Protein AF-A0A7S2CXF6-F1 (afdb_monomer_lite)

InterPro domains:
  IPR005554 NOL6/Upt22 [PTHR17972] (15-120)
  IPR035371 Nrap protein, domain 6 [PF17407] (7-119)

Organism: NCBI:txid3111310

Structure (mmCIF, N/CA/C/O backbone):
data_AF-A0A7S2CXF6-F1
#
_entry.id   AF-A0A7S2CXF6-F1
#
loop_
_atom_site.group_PDB
_atom_site.id
_atom_site.type_s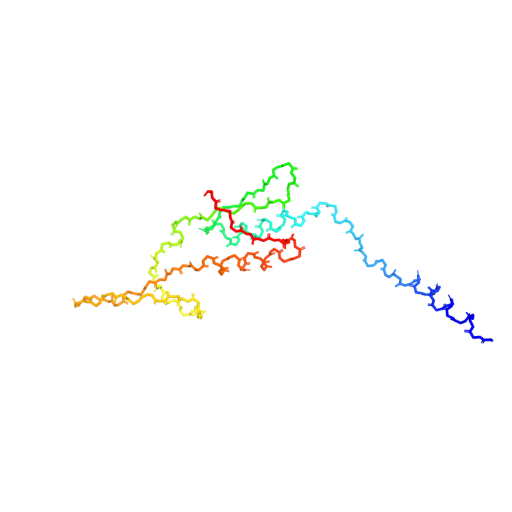ymbol
_atom_site.label_atom_id
_atom_site.label_alt_id
_atom_site.label_comp_id
_atom_site.label_asym_id
_atom_site.label_entity_id
_atom_site.label_seq_id
_atom_site.pdbx_PDB_ins_code
_atom_site.Cartn_x
_atom_site.Cartn_y
_atom_site.Cartn_z
_atom_site.occupancy
_atom_site.B_iso_or_equiv
_atom_site.auth_seq_id
_atom_site.auth_comp_id
_atom_site.auth_asym_id
_atom_site.auth_atom_id
_atom_site.pdbx_PDB_model_num
ATOM 1 N N . LEU A 1 1 ? -52.754 -21.847 22.382 1.00 53.66 1 LEU A N 1
ATOM 2 C CA . LEU A 1 1 ? -51.739 -22.615 23.145 1.00 53.66 1 LEU A CA 1
ATOM 3 C C . LEU A 1 1 ? -50.412 -22.751 22.363 1.00 53.66 1 LEU A C 1
ATOM 5 O O . LEU A 1 1 ? -49.829 -23.819 22.355 1.00 53.66 1 LEU A O 1
ATOM 9 N N . VAL A 1 2 ? -49.922 -21.685 21.697 1.00 51.75 2 VAL A N 1
ATOM 10 C CA . VAL A 1 2 ? -48.712 -21.751 20.826 1.00 51.75 2 VAL A CA 1
ATOM 11 C C . VAL A 1 2 ? -47.774 -20.531 20.976 1.00 51.75 2 VAL A C 1
ATOM 13 O O . VAL A 1 2 ? -46.676 -20.514 20.445 1.00 51.75 2 VAL A O 1
ATOM 16 N N . GLN A 1 3 ? -48.134 -19.515 21.766 1.00 46.56 3 GLN A N 1
ATOM 17 C CA . GLN A 1 3 ? -47.316 -18.296 21.923 1.00 46.56 3 GLN A CA 1
ATOM 18 C C . GLN A 1 3 ? -46.269 -18.381 23.056 1.00 46.56 3 GLN A C 1
ATOM 20 O O . GLN A 1 3 ? -45.376 -17.549 23.135 1.00 46.56 3 GLN A O 1
ATOM 25 N N . ASN A 1 4 ? -46.316 -19.412 23.912 1.00 47.38 4 ASN A N 1
ATOM 26 C CA . ASN A 1 4 ? -45.449 -19.515 25.101 1.00 4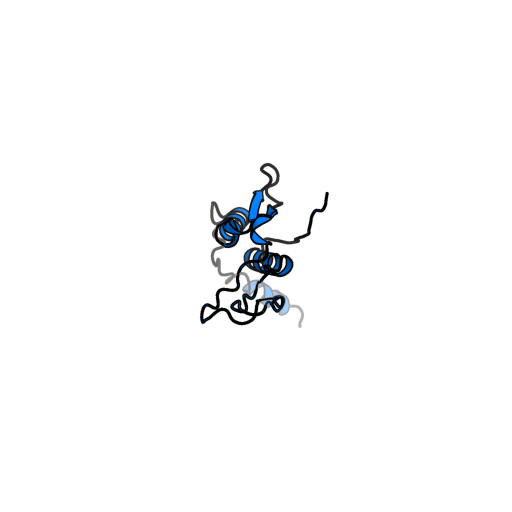7.38 4 ASN A CA 1
ATOM 27 C C . ASN A 1 4 ? -44.225 -20.441 24.941 1.00 47.38 4 ASN A C 1
ATOM 29 O O . ASN A 1 4 ? -43.454 -20.608 25.886 1.00 47.38 4 ASN A O 1
ATOM 33 N N . GLN A 1 5 ? -44.021 -21.042 23.763 1.00 46.00 5 GLN A N 1
ATOM 34 C CA . GLN A 1 5 ? -42.842 -21.882 23.494 1.00 46.00 5 GLN A CA 1
ATOM 35 C C . GLN A 1 5 ? -41.688 -21.128 22.822 1.00 46.00 5 GLN A C 1
ATOM 37 O O . GLN A 1 5 ? -40.537 -21.524 22.983 1.00 46.00 5 GLN A O 1
ATOM 42 N N . ILE A 1 6 ? -41.954 -20.000 22.158 1.00 48.69 6 ILE A N 1
ATOM 43 C CA . ILE A 1 6 ? -40.913 -19.227 21.463 1.00 48.69 6 ILE A CA 1
ATOM 44 C C . ILE A 1 6 ? -40.063 -18.431 22.471 1.00 48.69 6 ILE A C 1
ATOM 46 O O . ILE A 1 6 ? -38.837 -18.427 22.383 1.00 48.69 6 ILE A O 1
ATOM 50 N N . ALA A 1 7 ? -40.677 -17.868 23.519 1.00 45.06 7 ALA A N 1
ATOM 51 C CA . ALA A 1 7 ? -39.962 -17.105 24.550 1.00 45.06 7 ALA A CA 1
ATOM 52 C C . ALA A 1 7 ? -38.958 -17.949 25.367 1.00 45.06 7 ALA A C 1
ATOM 54 O O . ALA A 1 7 ? -37.934 -17.441 25.820 1.00 45.06 7 ALA A O 1
ATOM 55 N N . ARG A 1 8 ? -39.200 -19.260 25.520 1.00 44.66 8 ARG A N 1
ATOM 56 C CA . ARG A 1 8 ? -38.277 -20.167 26.230 1.00 44.66 8 ARG A CA 1
ATOM 57 C C . ARG A 1 8 ? -37.067 -20.577 25.389 1.00 44.66 8 ARG A C 1
ATOM 59 O O . ARG A 1 8 ? -36.040 -20.932 25.964 1.00 44.66 8 ARG A O 1
ATOM 66 N N . SER A 1 9 ? -37.156 -20.483 24.060 1.00 43.59 9 SER A N 1
ATOM 67 C CA . SER A 1 9 ? -36.039 -20.819 23.172 1.00 43.59 9 SER A CA 1
ATOM 68 C C . SER A 1 9 ? -34.935 -19.757 23.200 1.00 43.59 9 SER A C 1
ATOM 70 O O . SER A 1 9 ? -33.768 -20.100 23.050 1.00 43.59 9 SER A O 1
ATOM 72 N N . TYR A 1 10 ? -35.266 -18.490 23.472 1.00 41.84 10 TYR A N 1
ATOM 73 C CA . TYR A 1 10 ? -34.270 -17.412 23.576 1.00 41.84 10 TYR A CA 1
ATOM 74 C C . TYR A 1 10 ? -33.657 -17.275 24.977 1.00 41.84 10 TYR A C 1
ATOM 76 O O . TYR A 1 10 ? -32.531 -16.804 25.110 1.00 41.84 10 TYR A O 1
ATOM 84 N N . ALA A 1 11 ? -34.336 -17.753 26.026 1.00 46.03 11 ALA A N 1
ATOM 85 C CA . ALA A 1 11 ? -33.823 -17.697 27.398 1.00 46.03 11 ALA A CA 1
ATOM 86 C C . ALA A 1 11 ? -32.654 -18.672 27.669 1.00 46.03 11 ALA A C 1
ATOM 88 O O . ALA A 1 11 ? -31.909 -18.486 28.631 1.00 46.03 11 ALA A O 1
ATOM 89 N N . ASN A 1 12 ? -32.467 -19.696 26.826 1.00 44.78 12 ASN A N 1
ATOM 90 C CA . ASN A 1 12 ? -31.398 -20.692 26.986 1.00 44.78 12 ASN A CA 1
ATOM 91 C C . ASN A 1 12 ? -30.189 -20.491 26.059 1.00 44.78 12 ASN A C 1
ATOM 93 O O . ASN A 1 12 ? -29.166 -21.140 26.264 1.00 44.78 12 ASN A O 1
ATOM 97 N N . VAL A 1 13 ? -30.236 -19.545 25.115 1.00 47.72 13 VAL A N 1
ATOM 98 C CA . VAL A 1 13 ? -29.058 -19.180 24.298 1.00 47.72 13 VAL A CA 1
ATOM 99 C C . VAL A 1 13 ? -28.059 -18.330 25.107 1.00 47.72 13 VAL A C 1
ATOM 101 O O . VAL A 1 13 ? -26.872 -18.288 24.799 1.00 47.72 13 VAL A O 1
ATOM 104 N N . GLY A 1 14 ? -28.498 -17.732 26.221 1.00 45.47 14 GLY A N 1
ATOM 105 C CA . GLY A 1 14 ? -27.666 -16.889 27.087 1.00 45.47 14 GLY A CA 1
ATOM 106 C C . GLY A 1 14 ? -26.743 -17.618 28.073 1.00 45.47 14 GLY A C 1
ATOM 107 O O . GLY A 1 14 ? -26.025 -16.949 28.810 1.00 45.47 14 GLY A O 1
ATOM 108 N N . LYS A 1 15 ? -26.738 -18.960 28.134 1.00 48.38 15 LYS A N 1
ATOM 109 C CA . LYS A 1 15 ? -25.942 -19.701 29.142 1.00 48.38 15 LYS A CA 1
ATOM 110 C C . LYS A 1 15 ? -24.694 -20.394 28.602 1.00 48.38 15 LYS A C 1
ATOM 112 O O . LYS A 1 15 ? -23.853 -20.802 29.399 1.00 48.38 15 LYS A O 1
ATOM 117 N N . HIS A 1 16 ? -24.527 -20.472 27.283 1.00 45.78 16 HIS A N 1
ATOM 118 C CA . HIS A 1 16 ? -23.303 -20.945 26.622 1.00 45.78 16 HIS A CA 1
ATOM 119 C C . HIS A 1 16 ? -22.822 -19.951 25.559 1.00 45.78 16 HIS A C 1
ATOM 121 O O . HIS A 1 16 ? -22.214 -20.341 24.562 1.00 45.78 16 HIS A O 1
ATOM 127 N N . ALA A 1 17 ? -23.027 -18.649 25.793 1.00 45.19 17 ALA A N 1
ATOM 128 C CA . ALA A 1 17 ? -22.099 -17.668 25.257 1.00 45.19 17 ALA A CA 1
ATOM 129 C C . ALA A 1 17 ? -20.747 -18.028 25.867 1.00 45.19 17 ALA A C 1
ATOM 131 O O . ALA A 1 17 ? -20.442 -17.670 27.009 1.00 45.19 17 ALA A O 1
ATOM 132 N N . ARG A 1 18 ? -19.970 -18.842 25.141 1.00 44.50 18 ARG A N 1
ATOM 133 C CA . ARG A 1 18 ? -18.549 -18.964 25.394 1.00 44.50 18 ARG A CA 1
ATOM 134 C C . ARG A 1 18 ? -18.093 -17.522 25.513 1.00 44.50 18 ARG A C 1
ATOM 136 O O . ARG A 1 18 ? -18.108 -16.774 24.540 1.00 44.50 18 ARG A O 1
ATOM 143 N N . LYS A 1 19 ? -17.679 -17.145 26.716 1.00 45.72 19 LYS A N 1
ATOM 144 C CA . LYS A 1 19 ? -16.616 -16.175 26.903 1.00 45.72 19 LYS A CA 1
ATOM 145 C C . LYS A 1 19 ? -15.383 -16.765 26.208 1.00 45.72 19 LYS A C 1
ATOM 147 O O . LYS A 1 19 ? -14.412 -17.115 26.864 1.00 45.72 19 LYS A O 1
ATOM 152 N N . SER A 1 20 ? -15.431 -16.974 24.890 1.00 48.62 20 SER A N 1
ATOM 153 C CA . SER A 1 20 ? -14.243 -17.115 24.072 1.00 48.62 20 SER A CA 1
ATOM 154 C C . SER A 1 20 ? -13.692 -15.707 24.014 1.00 48.62 20 SER A C 1
ATOM 156 O O . SER A 1 20 ? -13.994 -14.944 23.104 1.00 48.62 20 SER A O 1
ATOM 158 N N . SER A 1 21 ? -13.030 -15.350 25.114 1.00 51.44 21 SER A N 1
ATOM 159 C CA . SER A 1 21 ? -11.912 -14.430 25.129 1.00 51.44 21 SER A CA 1
ATOM 160 C C . SER A 1 21 ? -12.063 -13.274 24.145 1.00 51.44 21 SER A C 1
ATOM 162 O O . SER A 1 21 ? -11.269 -13.146 23.219 1.00 51.44 21 SER A O 1
ATOM 164 N N . ILE A 1 22 ? -12.999 -12.359 24.410 1.00 54.25 22 ILE A N 1
ATOM 165 C CA . ILE A 1 22 ? -12.666 -10.951 24.187 1.00 54.25 22 ILE A CA 1
ATOM 166 C C . ILE A 1 22 ? -11.641 -10.636 25.282 1.00 54.25 22 ILE A C 1
ATOM 168 O O . ILE A 1 22 ? -11.952 -10.055 26.317 1.00 54.25 22 ILE A O 1
ATOM 172 N N . GLN A 1 23 ? -10.428 -11.169 25.120 1.00 56.12 23 GLN A N 1
ATOM 173 C CA . GLN A 1 23 ? -9.269 -10.557 25.725 1.00 56.12 23 GLN A CA 1
ATOM 174 C C . GLN A 1 23 ? -9.191 -9.228 25.000 1.00 56.12 23 GLN A C 1
ATOM 176 O O . GLN A 1 23 ? -8.865 -9.180 23.817 1.00 56.1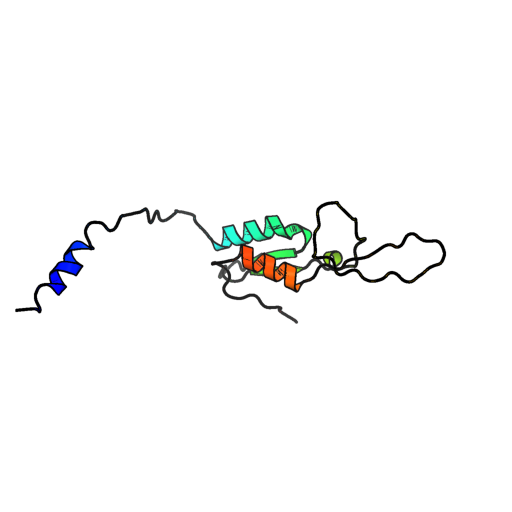2 23 GLN A O 1
ATOM 181 N N . THR A 1 24 ? -9.579 -8.154 25.676 1.00 56.81 24 THR A N 1
ATOM 182 C CA . THR A 1 24 ? -9.107 -6.828 25.314 1.00 56.81 24 THR A CA 1
ATOM 183 C C . THR A 1 24 ? -7.587 -6.951 25.344 1.00 56.81 24 THR A C 1
ATOM 185 O O . THR A 1 24 ? -6.989 -6.984 26.418 1.00 56.81 24 THR A O 1
ATOM 188 N N . LEU A 1 25 ? -6.977 -7.194 24.182 1.00 64.94 25 LEU A N 1
ATOM 189 C CA . LEU A 1 25 ? -5.533 -7.264 24.027 1.00 64.94 25 LEU A CA 1
ATOM 190 C C . LEU A 1 25 ? -5.034 -5.861 24.353 1.00 64.94 25 LEU A C 1
ATOM 192 O O . LEU A 1 25 ? -5.104 -4.952 23.531 1.00 64.94 25 LEU A O 1
ATOM 196 N N . VAL A 1 26 ? -4.640 -5.655 25.605 1.00 67.38 26 VAL A N 1
ATOM 197 C CA . VAL A 1 26 ? -4.075 -4.391 26.063 1.00 67.38 26 VAL A CA 1
ATOM 198 C C . VAL A 1 26 ? -2.844 -4.124 25.196 1.00 67.38 26 VAL A C 1
ATOM 200 O O . VAL A 1 26 ? -1.881 -4.883 25.253 1.00 67.38 26 VAL A O 1
ATOM 203 N N . GLY A 1 27 ? -2.907 -3.087 24.358 1.00 70.19 27 GLY A N 1
ATOM 204 C CA . GLY A 1 27 ? -1.838 -2.725 23.422 1.00 70.19 27 GLY A CA 1
ATOM 205 C C . GLY A 1 27 ? -1.993 -3.242 21.988 1.00 70.19 27 GLY A C 1
ATOM 206 O O . GLY A 1 27 ? -1.083 -3.025 21.196 1.00 70.19 27 GLY A O 1
ATOM 207 N N . PHE A 1 28 ? -3.108 -3.890 21.629 1.00 80.38 28 PHE A N 1
ATOM 208 C CA . PHE A 1 28 ? -3.394 -4.207 20.228 1.00 80.38 28 PHE A CA 1
ATOM 209 C C . PHE A 1 28 ? -3.777 -2.940 19.461 1.00 80.38 28 PHE A C 1
ATOM 211 O O . PHE A 1 28 ? -4.805 -2.323 19.743 1.00 80.38 28 PHE A O 1
ATOM 218 N N . ASP A 1 29 ? -2.940 -2.575 18.494 1.00 85.94 29 ASP A N 1
ATOM 219 C CA . ASP A 1 29 ? -3.165 -1.470 17.571 1.00 85.94 29 ASP A CA 1
ATOM 220 C C . ASP A 1 29 ? -3.096 -2.019 16.132 1.00 85.94 29 ASP A C 1
ATOM 222 O O . ASP A 1 29 ? -2.009 -2.114 15.550 1.00 85.94 29 ASP A O 1
ATOM 226 N N . PRO A 1 30 ? -4.245 -2.407 15.545 1.00 86.56 30 PRO A N 1
ATOM 227 C CA . PRO A 1 30 ? -4.279 -3.043 14.229 1.00 86.56 30 PRO A CA 1
ATOM 228 C C . PRO A 1 30 ? -3.755 -2.130 13.116 1.00 86.56 30 PRO A C 1
ATOM 230 O O . PRO A 1 30 ? -3.268 -2.619 12.096 1.00 86.56 30 PRO A O 1
ATOM 233 N N . VAL A 1 31 ? -3.834 -0.809 13.298 1.00 87.62 31 VAL A N 1
ATOM 234 C CA . VAL A 1 31 ? -3.350 0.168 12.317 1.00 87.62 31 VAL A CA 1
ATOM 235 C C . VAL A 1 31 ? -1.825 0.201 12.337 1.00 87.62 31 VAL A C 1
ATOM 237 O O . VAL A 1 31 ? -1.193 0.160 11.277 1.00 87.62 31 VAL A O 1
ATOM 240 N N . ARG A 1 32 ? -1.211 0.188 13.527 1.00 88.19 32 ARG A N 1
ATOM 241 C CA . ARG A 1 32 ? 0.252 0.080 13.657 1.00 88.19 32 ARG A CA 1
ATOM 242 C C . ARG A 1 32 ? 0.788 -1.247 13.146 1.00 88.19 32 ARG A C 1
ATOM 244 O O . ARG A 1 32 ? 1.787 -1.234 12.426 1.00 88.19 32 ARG A O 1
ATOM 251 N N . ASP A 1 33 ? 0.125 -2.353 13.466 1.00 90.19 33 ASP A N 1
ATOM 252 C CA . ASP A 1 33 ? 0.529 -3.682 12.997 1.00 90.19 33 ASP A CA 1
ATOM 253 C C . ASP A 1 33 ? 0.456 -3.767 11.463 1.00 90.19 33 ASP A C 1
ATOM 255 O O . ASP A 1 33 ? 1.407 -4.209 10.809 1.00 90.19 33 ASP A O 1
ATOM 259 N N . CYS A 1 34 ? -0.623 -3.244 10.871 1.00 91.81 34 CYS A N 1
ATOM 260 C CA . CYS A 1 34 ? -0.779 -3.120 9.422 1.00 91.81 34 CYS A CA 1
ATOM 261 C C . CYS A 1 34 ? 0.328 -2.253 8.801 1.00 91.81 34 CYS A C 1
ATOM 263 O O . CYS A 1 34 ? 1.004 -2.678 7.860 1.00 91.81 34 CYS A O 1
ATOM 265 N N . LEU A 1 35 ? 0.584 -1.063 9.357 1.00 92.62 35 LEU A N 1
ATOM 266 C CA . LEU A 1 35 ? 1.646 -0.179 8.876 1.00 92.62 35 LEU A CA 1
ATOM 267 C C . LEU A 1 35 ? 3.024 -0.851 8.953 1.00 92.62 35 LEU A C 1
ATOM 269 O O . LEU A 1 35 ? 3.849 -0.690 8.049 1.00 92.62 35 LEU A O 1
ATOM 273 N N . GLN A 1 36 ? 3.293 -1.597 10.023 1.00 93.69 36 GLN A N 1
ATOM 274 C CA . GLN A 1 36 ? 4.541 -2.331 10.174 1.00 93.69 36 GLN A CA 1
ATOM 275 C C . GLN A 1 36 ? 4.675 -3.424 9.108 1.00 93.69 36 GLN A C 1
ATOM 277 O O . GLN A 1 36 ? 5.733 -3.514 8.481 1.00 93.69 36 GLN A O 1
ATOM 282 N N . ALA A 1 37 ? 3.619 -4.199 8.852 1.00 93.69 37 ALA A N 1
ATOM 283 C CA . ALA A 1 37 ? 3.613 -5.218 7.804 1.00 93.69 37 ALA A CA 1
ATOM 284 C C . ALA A 1 37 ? 3.841 -4.606 6.409 1.00 93.69 37 ALA A C 1
ATOM 286 O O . ALA A 1 37 ? 4.683 -5.087 5.644 1.00 93.69 37 ALA A O 1
ATOM 287 N N . LEU A 1 38 ? 3.166 -3.491 6.108 1.00 94.38 38 LEU A N 1
ATOM 288 C CA . LEU A 1 38 ? 3.347 -2.739 4.865 1.00 94.38 38 LEU A CA 1
ATOM 289 C C . LEU A 1 38 ? 4.792 -2.255 4.700 1.00 94.38 38 LEU A C 1
ATOM 291 O O . LEU A 1 38 ? 5.402 -2.466 3.649 1.00 94.38 38 LEU A O 1
ATOM 295 N N . ARG A 1 39 ? 5.378 -1.663 5.748 1.00 95.12 39 ARG A N 1
ATOM 296 C CA . ARG A 1 39 ? 6.778 -1.214 5.733 1.00 95.12 39 ARG A CA 1
ATOM 297 C C . ARG A 1 39 ? 7.729 -2.380 5.515 1.00 95.12 39 ARG A C 1
ATOM 299 O O . ARG A 1 39 ? 8.572 -2.305 4.630 1.00 95.12 39 ARG A O 1
ATOM 306 N N . GLN A 1 40 ? 7.589 -3.466 6.267 1.00 95.06 40 GLN A N 1
ATOM 307 C CA . GLN A 1 40 ? 8.461 -4.632 6.114 1.00 95.06 40 GLN A CA 1
ATOM 308 C C . GLN A 1 40 ? 8.417 -5.178 4.682 1.00 95.06 40 GLN A C 1
ATOM 310 O O . GLN A 1 40 ? 9.469 -5.427 4.090 1.00 95.06 40 GLN A O 1
ATOM 315 N N . ARG A 1 41 ? 7.220 -5.288 4.092 1.00 94.00 41 ARG A N 1
ATOM 316 C CA . ARG A 1 41 ? 7.046 -5.861 2.754 1.00 94.00 41 ARG A CA 1
ATOM 317 C C . ARG A 1 41 ? 7.480 -4.936 1.617 1.00 94.00 41 ARG A C 1
ATOM 319 O O . ARG A 1 41 ? 8.034 -5.424 0.636 1.00 94.00 41 ARG A O 1
ATOM 326 N N . PHE A 1 42 ? 7.230 -3.634 1.734 1.00 93.06 42 PHE A N 1
ATOM 327 C CA . PHE A 1 42 ? 7.346 -2.690 0.619 1.00 93.06 42 PHE A CA 1
ATOM 328 C C . PHE A 1 42 ? 8.362 -1.564 0.851 1.00 93.06 42 PHE A C 1
ATOM 330 O O . PHE A 1 42 ? 8.388 -0.617 0.067 1.00 93.06 42 PHE A O 1
ATOM 337 N N . HIS A 1 43 ? 9.223 -1.645 1.874 1.00 92.00 43 HIS A N 1
ATOM 338 C CA . HIS A 1 43 ? 10.225 -0.605 2.161 1.00 92.00 43 HIS A CA 1
ATOM 339 C C . HIS A 1 43 ? 11.140 -0.275 0.974 1.00 92.00 43 HIS A C 1
ATOM 341 O O . HIS A 1 43 ? 11.608 0.856 0.866 1.00 92.00 43 HIS A O 1
ATOM 347 N N . GLU A 1 44 ? 11.414 -1.228 0.081 1.00 90.25 44 GLU A N 1
ATOM 348 C CA . GLU A 1 44 ? 12.221 -0.990 -1.123 1.00 90.25 44 GLU A CA 1
ATOM 349 C C . GLU A 1 44 ? 11.465 -0.205 -2.204 1.00 90.25 44 GLU A C 1
ATOM 351 O O . GLU A 1 44 ? 12.087 0.468 -3.026 1.00 90.25 44 GLU A O 1
ATOM 356 N N . VAL A 1 45 ? 10.131 -0.260 -2.178 1.00 90.06 45 VAL A N 1
ATOM 357 C CA . VAL A 1 45 ? 9.226 0.271 -3.208 1.00 90.06 45 VAL A CA 1
ATOM 358 C C . VAL A 1 45 ? 8.649 1.627 -2.815 1.00 90.06 45 VAL A C 1
ATOM 360 O O . VAL A 1 45 ? 8.507 2.517 -3.656 1.00 90.06 45 VAL A O 1
ATOM 363 N N . ALA A 1 46 ? 8.305 1.798 -1.541 1.00 92.81 46 ALA A N 1
ATOM 364 C CA . ALA A 1 46 ? 7.577 2.957 -1.050 1.00 92.81 46 ALA A CA 1
ATOM 365 C C . ALA A 1 46 ? 7.954 3.317 0.392 1.00 92.81 46 ALA A C 1
ATOM 367 O O . ALA A 1 46 ? 8.445 2.500 1.172 1.00 92.81 46 ALA A O 1
ATOM 368 N N . LEU A 1 47 ? 7.710 4.577 0.737 1.00 93.44 47 LEU A N 1
ATOM 369 C CA . LEU A 1 47 ? 7.756 5.100 2.096 1.00 93.44 47 LEU A CA 1
ATOM 370 C C . LEU A 1 47 ? 6.327 5.248 2.616 1.00 93.44 47 LEU A C 1
ATOM 372 O O . LEU A 1 47 ? 5.442 5.667 1.874 1.00 93.44 47 LEU A O 1
ATOM 376 N N . PHE A 1 48 ? 6.123 4.925 3.892 1.00 94.00 48 PHE A N 1
ATOM 377 C CA . PHE A 1 48 ? 4.812 4.969 4.533 1.00 94.00 48 PHE A CA 1
ATOM 378 C C . PHE A 1 48 ? 4.828 5.923 5.721 1.00 94.00 48 PHE A C 1
ATOM 380 O O . PHE A 1 48 ? 5.662 5.774 6.627 1.00 94.00 48 PHE A O 1
ATOM 387 N N . PHE A 1 49 ? 3.873 6.842 5.745 1.00 90.25 49 PHE A N 1
ATOM 388 C CA . PHE A 1 49 ? 3.680 7.832 6.800 1.00 90.25 49 PHE A CA 1
ATOM 389 C C . PHE A 1 49 ? 2.270 7.693 7.363 1.00 90.25 49 PHE A C 1
ATOM 391 O O . PHE A 1 49 ? 1.356 7.300 6.647 1.00 90.25 49 PHE A O 1
ATOM 398 N N . MET A 1 50 ? 2.110 7.999 8.641 1.00 89.44 50 MET A N 1
ATOM 399 C CA . MET A 1 50 ? 0.814 8.042 9.307 1.00 89.44 50 MET A CA 1
ATOM 400 C C . MET A 1 50 ? 0.675 9.427 9.921 1.00 89.44 50 MET A C 1
ATOM 402 O O . MET A 1 50 ? 1.676 9.967 10.407 1.00 89.44 50 MET A O 1
ATOM 406 N N . ASP A 1 51 ? -0.522 10.003 9.864 1.00 83.19 51 ASP A N 1
ATOM 407 C CA . ASP A 1 51 ? -0.792 11.233 10.601 1.00 83.19 51 ASP A CA 1
ATOM 408 C C . ASP A 1 51 ? -0.623 10.993 12.109 1.00 83.19 51 ASP A C 1
ATOM 410 O O . ASP A 1 51 ? -1.105 10.000 12.646 1.00 83.19 51 ASP A O 1
ATOM 414 N N . ALA A 1 52 ? 0.075 11.902 12.788 1.00 77.25 52 ALA A N 1
ATOM 415 C CA . ALA A 1 52 ? 0.349 11.800 14.216 1.00 77.25 52 ALA A CA 1
ATOM 416 C C . ALA A 1 52 ? -0.867 12.165 15.083 1.00 77.25 52 ALA A C 1
ATOM 418 O O . ALA A 1 52 ? -0.900 11.786 16.256 1.00 77.25 52 ALA A O 1
ATOM 419 N N . LEU A 1 53 ? -1.831 12.911 14.531 1.00 77.50 53 LEU A N 1
ATOM 420 C CA . LEU A 1 53 ? -3.016 13.377 15.251 1.00 77.50 53 LEU A CA 1
ATOM 421 C C . LEU A 1 53 ? -4.124 12.324 15.225 1.00 77.50 53 LEU A C 1
ATOM 423 O O . LEU A 1 53 ? -4.496 11.811 16.282 1.00 77.50 53 LEU A O 1
ATOM 427 N N . GLU A 1 54 ? -4.621 11.979 14.036 1.00 77.56 54 GLU A N 1
ATOM 428 C CA . GLU A 1 54 ? -5.806 11.120 13.903 1.00 77.56 54 GLU A CA 1
ATOM 429 C C . GLU A 1 54 ? -5.454 9.640 13.670 1.00 77.56 54 GLU A C 1
ATOM 431 O O . GLU A 1 54 ? -6.250 8.764 14.002 1.00 77.56 54 GLU A O 1
ATOM 436 N N . ASN A 1 55 ? -4.224 9.341 13.223 1.00 79.81 55 ASN A N 1
ATOM 437 C CA . ASN A 1 55 ? -3.711 7.984 12.956 1.00 79.81 55 ASN A CA 1
ATOM 438 C C . ASN A 1 55 ? -4.628 7.121 12.057 1.00 79.81 55 ASN A C 1
ATOM 440 O O . ASN A 1 55 ? -4.579 5.891 12.099 1.00 79.81 55 ASN A O 1
ATOM 444 N N . ASP A 1 56 ? -5.464 7.752 11.239 1.00 83.00 56 ASP A N 1
ATOM 445 C CA . ASP A 1 56 ? -6.506 7.117 10.429 1.00 83.00 56 ASP A CA 1
ATOM 446 C C . ASP A 1 56 ? -6.118 7.005 8.944 1.00 83.00 56 ASP A C 1
ATOM 448 O O . ASP A 1 56 ? -6.622 6.141 8.221 1.00 83.00 56 ASP A O 1
ATOM 452 N N . VAL A 1 57 ? -5.170 7.833 8.495 1.00 87.69 57 VAL A N 1
ATOM 453 C CA . VAL A 1 57 ? -4.664 7.852 7.120 1.00 87.69 57 VAL A CA 1
ATOM 454 C C . VAL A 1 57 ? -3.209 7.395 7.051 1.00 87.69 57 VAL A C 1
ATOM 456 O O . VAL A 1 57 ? -2.323 7.922 7.729 1.00 87.69 57 VAL A O 1
ATOM 459 N N . ILE A 1 58 ? -2.948 6.445 6.146 1.00 90.31 58 ILE A N 1
ATOM 460 C CA . ILE A 1 58 ? -1.598 6.039 5.746 1.00 90.31 58 ILE A CA 1
ATOM 461 C C . ILE A 1 58 ? -1.271 6.681 4.396 1.00 90.31 58 ILE A C 1
ATOM 463 O O . ILE A 1 58 ? -1.874 6.359 3.373 1.00 90.31 58 ILE A O 1
ATOM 467 N N . LEU A 1 59 ? -0.274 7.562 4.385 1.00 91.69 59 LEU A N 1
ATOM 468 C CA . LEU A 1 59 ? 0.276 8.145 3.167 1.00 91.69 59 LEU A CA 1
ATOM 469 C C . LEU A 1 59 ? 1.378 7.247 2.612 1.00 91.69 59 LEU A C 1
ATOM 471 O O . LEU A 1 59 ? 2.297 6.849 3.333 1.00 91.69 59 LEU A O 1
ATOM 475 N N . VAL A 1 60 ? 1.308 6.976 1.310 1.00 92.94 60 VAL A N 1
ATOM 476 C CA . VAL A 1 60 ? 2.281 6.150 0.592 1.00 92.94 60 VAL A CA 1
ATOM 477 C C . VAL A 1 60 ? 2.995 7.005 -0.444 1.00 92.94 60 VAL A C 1
ATOM 479 O O . VAL A 1 60 ? 2.368 7.564 -1.342 1.00 92.94 60 VAL A O 1
ATOM 482 N N . VAL A 1 61 ? 4.320 7.084 -0.338 1.00 92.81 61 VAL A N 1
ATOM 483 C CA . VAL A 1 61 ? 5.174 7.775 -1.309 1.00 92.81 61 VAL A CA 1
ATOM 484 C C . VAL A 1 61 ? 6.025 6.745 -2.031 1.00 92.81 61 VAL A C 1
ATOM 486 O O . VAL A 1 61 ? 6.959 6.171 -1.467 1.00 92.81 61 VAL A O 1
ATOM 489 N N . PHE A 1 62 ? 5.695 6.506 -3.294 1.00 91.19 62 PHE A N 1
ATOM 490 C CA . PHE A 1 62 ? 6.438 5.603 -4.161 1.00 91.19 62 PHE A CA 1
ATOM 491 C C . PHE A 1 62 ? 7.838 6.139 -4.458 1.00 91.19 62 PHE A C 1
ATOM 493 O O . PHE A 1 62 ? 8.014 7.317 -4.767 1.00 91.19 62 PHE A O 1
ATOM 500 N N . ARG A 1 63 ? 8.845 5.261 -4.413 1.00 90.94 63 ARG A N 1
ATOM 501 C CA . ARG A 1 63 ? 10.206 5.595 -4.839 1.00 90.94 63 ARG A CA 1
ATOM 502 C C . ARG A 1 63 ? 10.255 5.593 -6.370 1.00 90.94 63 ARG A C 1
ATOM 504 O O . ARG A 1 63 ? 10.096 4.524 -6.961 1.00 90.94 63 ARG A O 1
ATOM 511 N N . PRO A 1 64 ? 10.534 6.729 -7.036 1.00 86.88 64 PRO A N 1
ATOM 512 C CA . PRO A 1 64 ? 10.478 6.802 -8.499 1.00 86.88 64 PRO A CA 1
ATOM 513 C C . PRO A 1 64 ? 11.415 5.806 -9.195 1.00 86.88 64 PRO A C 1
ATOM 515 O O . PRO A 1 64 ? 11.070 5.247 -10.231 1.00 86.88 64 PRO A O 1
ATOM 518 N N . ALA A 1 65 ? 12.574 5.528 -8.587 1.00 84.75 65 ALA A N 1
ATOM 519 C CA . ALA A 1 65 ? 13.566 4.592 -9.112 1.00 84.75 65 ALA A CA 1
ATOM 520 C C . ALA A 1 65 ? 13.034 3.157 -9.280 1.00 84.75 65 ALA A C 1
ATOM 522 O O . ALA A 1 65 ? 13.508 2.431 -10.152 1.00 84.75 65 ALA A O 1
ATOM 523 N N . PHE A 1 66 ? 12.039 2.748 -8.485 1.00 82.06 66 PHE A N 1
ATOM 524 C CA . PHE A 1 66 ? 11.454 1.412 -8.585 1.00 82.06 66 PHE A CA 1
ATOM 525 C C . PHE A 1 66 ? 10.656 1.224 -9.883 1.00 82.06 66 PHE A C 1
ATOM 527 O O . PHE A 1 66 ? 10.588 0.120 -10.408 1.00 82.06 66 PHE A O 1
ATOM 534 N N . PHE A 1 67 ? 10.111 2.305 -10.445 1.00 83.00 67 PHE A N 1
ATOM 535 C CA . PHE A 1 67 ? 9.294 2.279 -11.662 1.00 83.00 67 PHE A CA 1
ATOM 536 C C . PHE A 1 67 ? 10.094 2.544 -12.941 1.00 83.00 67 PHE A C 1
ATOM 538 O O . PHE A 1 67 ? 9.519 2.711 -14.016 1.00 83.00 67 PHE A O 1
ATOM 545 N N . LEU A 1 68 ? 11.425 2.565 -12.850 1.00 83.56 68 LEU A N 1
ATOM 546 C CA . LEU A 1 68 ? 12.285 2.590 -14.026 1.00 83.56 68 LEU A CA 1
ATOM 547 C C . LEU A 1 68 ? 12.357 1.193 -14.665 1.00 83.56 68 LEU A C 1
ATOM 549 O O . LEU A 1 68 ? 12.264 0.195 -13.951 1.00 83.56 68 LEU A O 1
ATOM 553 N N . PRO A 1 69 ? 12.552 1.086 -15.993 1.00 81.00 69 PRO A N 1
ATOM 554 C CA . PRO A 1 69 ? 12.770 -0.200 -16.647 1.00 81.00 69 PRO A CA 1
ATOM 555 C C . PRO A 1 69 ? 13.972 -0.938 -16.049 1.00 81.00 69 PRO A C 1
ATOM 557 O O . PRO A 1 69 ? 15.100 -0.447 -16.099 1.00 81.00 69 PRO A O 1
ATOM 560 N N . GLN A 1 70 ? 13.739 -2.135 -15.514 1.00 76.06 70 GLN A N 1
ATOM 561 C CA . GLN A 1 70 ? 14.777 -2.972 -14.918 1.00 76.06 70 GLN A CA 1
ATOM 562 C C . GLN A 1 70 ? 15.090 -4.175 -15.817 1.00 76.06 70 GLN A C 1
ATOM 564 O O . GLN A 1 70 ? 14.162 -4.762 -16.395 1.00 76.06 70 GLN A O 1
ATOM 569 N N . PRO A 1 71 ? 16.370 -4.581 -15.938 1.00 71.94 71 PRO A N 1
ATOM 570 C CA . PRO A 1 71 ? 16.740 -5.784 -16.672 1.00 71.94 71 PRO A CA 1
ATOM 571 C C . PRO A 1 71 ? 15.981 -7.000 -16.138 1.00 71.94 71 PRO A C 1
ATOM 573 O O . PRO A 1 71 ? 15.959 -7.268 -14.938 1.00 71.94 71 PRO A O 1
ATOM 576 N N . LEU A 1 72 ? 15.348 -7.746 -17.036 1.00 66.81 72 LEU A N 1
ATOM 577 C CA . LEU A 1 72 ? 14.618 -8.958 -16.699 1.00 66.81 72 LEU A CA 1
ATOM 578 C C . LEU A 1 72 ? 15.627 -10.076 -16.427 1.00 66.81 72 LEU A C 1
ATOM 580 O O . LEU A 1 72 ? 16.118 -10.742 -17.343 1.00 66.81 72 LEU A O 1
ATOM 584 N N . VAL A 1 73 ? 15.956 -10.274 -15.153 1.00 62.31 73 VAL A N 1
ATOM 585 C CA . VAL A 1 73 ? 16.729 -11.434 -14.712 1.00 62.31 73 VAL A CA 1
ATOM 586 C C . VAL A 1 73 ? 15.771 -12.621 -14.663 1.00 62.31 73 VAL A C 1
ATOM 588 O O . VAL A 1 73 ? 14.863 -12.666 -13.839 1.00 62.31 73 VAL A O 1
ATOM 591 N N . ARG A 1 74 ? 15.937 -13.586 -15.574 1.00 55.03 74 ARG A N 1
ATOM 592 C CA . ARG A 1 74 ? 15.173 -14.841 -15.539 1.00 55.03 74 ARG A CA 1
ATOM 593 C C . ARG A 1 74 ? 15.667 -15.703 -14.379 1.00 55.03 74 ARG A C 1
ATOM 595 O O . ARG A 1 74 ? 16.569 -16.516 -14.557 1.00 55.03 74 ARG A O 1
ATOM 602 N N . THR A 1 75 ? 15.085 -15.536 -13.201 1.00 49.16 75 THR A N 1
ATOM 603 C CA . THR A 1 75 ? 15.178 -16.519 -12.120 1.00 49.16 75 THR A CA 1
ATOM 604 C C . THR A 1 75 ? 14.120 -17.601 -12.343 1.00 49.16 75 THR A C 1
ATOM 606 O O . THR A 1 75 ? 12.954 -17.309 -12.613 1.00 49.16 75 THR A O 1
ATOM 609 N N . ALA A 1 76 ? 14.529 -18.871 -12.292 1.00 43.81 76 ALA A N 1
ATOM 610 C CA . ALA A 1 76 ? 13.615 -20.005 -12.392 1.00 43.81 76 ALA A CA 1
ATOM 611 C C . ALA A 1 76 ? 12.652 -19.971 -11.190 1.00 43.81 76 ALA A C 1
ATOM 613 O O . ALA A 1 76 ? 13.061 -20.258 -10.071 1.00 43.81 76 ALA A O 1
ATOM 614 N N . GLY A 1 77 ? 11.405 -19.544 -11.410 1.00 48.66 77 GLY A N 1
ATOM 615 C CA . GLY A 1 77 ? 10.373 -19.471 -10.367 1.00 48.66 77 GLY A CA 1
ATOM 616 C C . GLY A 1 77 ? 9.465 -18.239 -10.419 1.00 48.66 77 GLY A C 1
ATOM 617 O O . GLY A 1 77 ? 8.387 -18.276 -9.835 1.00 48.66 77 GLY A O 1
ATOM 618 N N . VAL A 1 78 ? 9.833 -17.170 -11.136 1.00 48.03 78 VAL A N 1
ATOM 619 C CA . VAL A 1 78 ? 8.963 -15.984 -11.275 1.00 48.03 78 VAL A CA 1
ATOM 620 C C . VAL A 1 78 ? 7.995 -16.203 -12.437 1.00 48.03 78 VAL A C 1
ATOM 622 O O . VAL A 1 78 ? 8.230 -15.787 -13.571 1.00 48.03 78 VAL A O 1
ATOM 625 N N . GLY A 1 79 ? 6.927 -16.942 -12.146 1.00 48.78 79 GLY A N 1
ATOM 626 C CA . GLY A 1 79 ? 5.786 -17.103 -13.033 1.00 48.78 79 GLY A CA 1
ATOM 627 C C . GLY A 1 79 ? 4.979 -15.807 -13.151 1.00 48.78 79 GLY A C 1
ATOM 628 O O . GLY A 1 79 ? 4.563 -15.221 -12.157 1.00 48.78 79 GLY A O 1
ATOM 629 N N . ASP A 1 80 ? 4.749 -15.406 -14.398 1.00 43.72 80 ASP A N 1
ATOM 630 C CA . ASP A 1 80 ? 3.516 -14.774 -14.887 1.00 43.72 80 ASP A CA 1
ATOM 631 C C . ASP A 1 80 ? 3.223 -13.277 -14.660 1.00 43.72 80 ASP A C 1
ATOM 633 O O . ASP A 1 80 ? 2.168 -12.807 -15.072 1.00 43.72 80 ASP A O 1
ATOM 637 N N . ARG A 1 81 ? 4.132 -12.466 -14.096 1.00 49.53 81 ARG A N 1
ATOM 638 C CA . ARG A 1 81 ? 3.848 -11.026 -13.823 1.00 49.53 81 ARG A CA 1
ATOM 639 C C . ARG A 1 81 ? 4.802 -10.012 -14.472 1.00 49.53 81 ARG A C 1
ATOM 641 O O . ARG A 1 81 ? 4.971 -8.909 -13.961 1.00 49.53 81 ARG A O 1
ATOM 648 N N . LEU A 1 82 ? 5.434 -10.348 -15.599 1.00 53.69 82 LEU A N 1
ATOM 649 C CA . LEU A 1 82 ? 6.407 -9.468 -16.267 1.00 53.69 82 LEU A CA 1
ATOM 650 C C . LEU A 1 82 ? 5.842 -8.891 -17.574 1.00 53.69 82 LEU A C 1
ATOM 652 O O . LEU A 1 82 ? 5.665 -9.612 -18.554 1.00 53.69 82 LEU A O 1
ATOM 656 N N . VAL A 1 83 ? 5.619 -7.572 -17.615 1.00 52.53 83 VAL A N 1
ATOM 657 C CA . VAL A 1 83 ? 5.383 -6.841 -18.870 1.00 52.53 83 VAL A CA 1
ATOM 658 C C . VAL A 1 83 ? 6.721 -6.736 -19.598 1.00 52.53 83 VAL A C 1
ATOM 660 O O . VAL A 1 83 ? 7.576 -5.929 -19.238 1.00 52.53 83 VAL A O 1
ATOM 663 N N . VAL A 1 84 ? 6.926 -7.600 -20.590 1.00 55.81 84 VAL A N 1
ATOM 664 C CA . VAL A 1 84 ? 8.142 -7.624 -21.409 1.00 55.81 84 VAL A CA 1
ATOM 665 C C . VAL A 1 84 ? 8.032 -6.556 -22.492 1.00 55.81 84 VAL A C 1
ATOM 667 O O . VAL A 1 84 ? 7.221 -6.685 -23.409 1.00 55.81 84 VAL A O 1
ATOM 670 N N . THR A 1 85 ? 8.871 -5.522 -22.439 1.00 54.47 85 THR A N 1
ATOM 671 C CA . THR A 1 85 ? 9.027 -4.612 -23.583 1.00 54.47 85 THR A CA 1
ATOM 672 C C . THR A 1 85 ? 10.011 -5.217 -24.597 1.00 54.47 85 THR A C 1
ATOM 674 O O . THR A 1 85 ? 11.093 -5.676 -24.211 1.00 54.47 85 THR A O 1
ATOM 677 N N . PRO A 1 86 ? 9.676 -5.282 -25.903 1.00 50.88 86 PRO A N 1
ATOM 678 C CA . PRO A 1 86 ? 10.596 -5.818 -26.899 1.00 50.88 86 PRO A CA 1
ATOM 679 C C . PRO A 1 86 ? 11.771 -4.855 -27.105 1.00 50.88 86 PRO A C 1
ATOM 681 O O . PRO A 1 86 ? 11.584 -3.725 -27.552 1.00 50.88 86 PRO A O 1
ATOM 684 N N . ALA A 1 87 ? 12.997 -5.306 -26.828 1.00 57.41 87 ALA A N 1
ATOM 685 C CA . ALA A 1 87 ? 14.192 -4.529 -27.143 1.00 57.41 87 ALA A CA 1
ATOM 686 C C . ALA A 1 87 ? 14.385 -4.370 -28.658 1.00 57.41 87 ALA A C 1
ATOM 688 O O . ALA A 1 87 ? 14.260 -5.324 -29.436 1.00 57.41 87 ALA A O 1
ATOM 689 N N . ALA A 1 88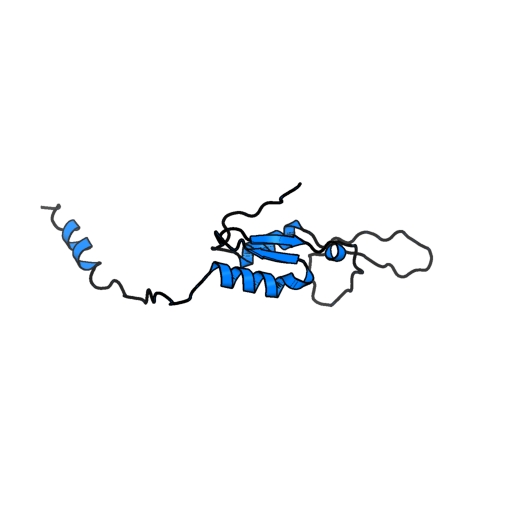 ? 14.730 -3.146 -29.065 1.00 53.31 88 ALA A N 1
ATOM 690 C CA . ALA A 1 88 ? 15.050 -2.793 -30.439 1.00 53.31 88 ALA A CA 1
ATOM 691 C C . ALA A 1 88 ? 16.195 -3.670 -30.978 1.00 53.31 88 ALA A C 1
ATOM 693 O O . ALA A 1 88 ? 17.254 -3.804 -30.361 1.00 53.31 88 ALA A O 1
ATOM 694 N N . LYS A 1 89 ? 15.974 -4.276 -32.151 1.00 47.22 89 LYS A N 1
ATOM 695 C CA . LYS A 1 89 ? 16.935 -5.157 -32.827 1.00 47.22 89 LYS A CA 1
ATOM 696 C C . LYS A 1 89 ? 18.203 -4.380 -33.195 1.00 47.22 89 LYS A C 1
ATOM 698 O O . LYS A 1 89 ? 18.256 -3.742 -34.241 1.00 47.22 89 LYS A O 1
ATOM 703 N N . THR A 1 90 ? 19.248 -4.493 -32.385 1.00 48.44 90 THR A N 1
ATOM 704 C CA . THR A 1 90 ? 20.610 -4.120 -32.780 1.00 48.44 90 THR A CA 1
ATOM 705 C C . THR A 1 90 ? 21.380 -5.384 -33.150 1.00 48.44 90 THR A C 1
ATOM 707 O O . THR A 1 90 ? 21.442 -6.353 -32.392 1.00 48.44 90 THR A O 1
ATOM 710 N N . LYS A 1 91 ? 21.910 -5.405 -34.378 1.00 50.56 91 LYS A N 1
ATOM 711 C CA . LYS A 1 91 ? 22.761 -6.484 -34.892 1.00 50.56 91 LYS A CA 1
ATOM 712 C C . LYS A 1 91 ? 23.949 -6.635 -33.921 1.00 50.56 91 LYS A C 1
ATOM 714 O O . LYS A 1 91 ? 24.717 -5.694 -33.781 1.00 50.56 91 LYS A O 1
ATOM 719 N N . ASN A 1 92 ? 24.058 -7.786 -33.249 1.00 50.50 92 ASN A N 1
ATOM 720 C CA . ASN A 1 92 ? 25.134 -8.208 -32.324 1.00 50.50 92 ASN A CA 1
ATOM 721 C C . ASN A 1 92 ? 25.016 -7.936 -30.805 1.00 50.50 92 ASN A C 1
ATOM 723 O O . ASN A 1 92 ? 26.024 -8.069 -30.113 1.00 50.50 92 ASN A O 1
ATOM 727 N N . LYS A 1 93 ? 23.836 -7.681 -30.221 1.00 53.44 93 LYS A N 1
ATOM 728 C CA . LYS A 1 93 ? 23.687 -7.704 -28.744 1.00 53.44 93 LYS A CA 1
ATOM 729 C C . LYS A 1 93 ? 22.619 -8.687 -28.263 1.00 53.44 93 LYS A C 1
ATOM 731 O O . LYS A 1 93 ? 21.571 -8.847 -28.887 1.00 53.44 93 LYS A O 1
ATOM 736 N N . LYS A 1 94 ? 22.929 -9.380 -27.157 1.00 55.84 94 LYS A N 1
ATOM 737 C CA . LYS A 1 94 ? 22.031 -10.276 -26.408 1.00 55.84 94 LYS A CA 1
ATOM 738 C C . LYS A 1 94 ? 20.681 -9.563 -26.241 1.00 55.84 94 LYS A C 1
ATOM 740 O O . LYS A 1 94 ? 20.665 -8.389 -25.892 1.00 55.84 94 LYS A O 1
ATOM 745 N N . ARG A 1 95 ? 19.562 -10.237 -26.531 1.00 58.19 95 ARG A N 1
ATOM 746 C CA . ARG A 1 95 ? 18.221 -9.652 -26.358 1.00 58.19 95 ARG A CA 1
ATOM 747 C C . ARG A 1 95 ? 17.972 -9.419 -24.868 1.00 58.19 95 ARG A C 1
ATOM 749 O O . ARG A 1 95 ? 17.545 -10.333 -24.168 1.00 58.19 95 ARG A O 1
ATOM 756 N N . GLU A 1 96 ? 18.275 -8.223 -24.387 1.00 62.44 96 GLU A N 1
ATOM 757 C CA . GLU A 1 96 ? 17.913 -7.779 -23.046 1.00 62.44 96 GLU A CA 1
ATOM 758 C C . GLU A 1 96 ? 16.420 -7.460 -23.049 1.00 62.44 96 GLU A C 1
ATOM 760 O O . GLU A 1 96 ? 15.930 -6.718 -23.892 1.00 62.44 96 GLU A O 1
ATOM 765 N N . SER A 1 97 ? 15.667 -8.114 -22.174 1.00 69.06 97 SER A N 1
ATOM 766 C CA . SER A 1 97 ? 14.262 -7.788 -21.937 1.00 69.06 97 SER A CA 1
ATOM 767 C C . SER A 1 97 ? 14.205 -6.909 -20.701 1.00 69.06 97 SER A C 1
ATOM 769 O O . SER A 1 97 ? 14.948 -7.157 -19.753 1.00 69.06 97 SER A O 1
ATOM 771 N N . PHE A 1 98 ? 13.341 -5.903 -20.705 1.00 69.62 98 PHE A N 1
ATOM 772 C CA . PHE A 1 98 ? 13.127 -5.040 -19.550 1.00 69.62 98 PHE A CA 1
ATOM 773 C C . PHE A 1 98 ? 11.716 -5.259 -19.018 1.00 69.62 98 PHE A C 1
ATOM 775 O O . PHE A 1 98 ? 10.813 -5.616 -19.780 1.00 69.62 98 PHE A O 1
ATOM 782 N N . HIS A 1 99 ? 11.544 -5.054 -17.717 1.00 73.31 99 HIS A N 1
ATOM 783 C CA . HIS A 1 99 ? 10.237 -5.014 -17.076 1.00 73.31 99 HIS A CA 1
ATOM 784 C C . HIS A 1 99 ? 10.079 -3.715 -16.295 1.00 73.31 99 HIS A C 1
ATOM 786 O O . HIS A 1 99 ? 11.059 -3.142 -15.816 1.00 73.31 99 HIS A O 1
ATOM 792 N N . VAL A 1 100 ? 8.838 -3.254 -16.189 1.00 74.44 100 VAL A N 1
ATOM 793 C CA . VAL A 1 100 ? 8.455 -2.108 -15.365 1.00 74.44 100 VAL A CA 1
ATOM 794 C C . VAL A 1 100 ? 7.436 -2.613 -14.347 1.00 74.44 100 VAL A C 1
ATOM 796 O O . VAL A 1 100 ? 6.435 -3.208 -14.760 1.00 74.44 100 VAL A O 1
ATOM 799 N N . PRO A 1 101 ? 7.663 -2.423 -13.038 1.00 74.50 101 PRO A N 1
ATOM 800 C CA . PRO A 1 101 ? 6.688 -2.806 -12.026 1.00 74.50 101 PRO A CA 1
ATOM 801 C C . PRO A 1 101 ? 5.344 -2.093 -12.221 1.00 74.50 101 PRO A C 1
ATOM 803 O O . PRO A 1 101 ? 5.286 -0.886 -12.447 1.00 74.50 101 PRO A O 1
ATOM 806 N N . HIS A 1 102 ? 4.245 -2.843 -12.125 1.00 83.19 102 HIS A N 1
ATOM 807 C CA . HIS A 1 102 ? 2.896 -2.308 -12.302 1.00 83.19 102 HIS A CA 1
ATOM 808 C C . HIS A 1 102 ? 2.394 -1.678 -10.995 1.00 83.19 102 HIS A C 1
ATOM 810 O O . HIS A 1 102 ? 2.095 -2.395 -10.040 1.00 83.19 102 HIS A O 1
ATOM 816 N N . VAL A 1 103 ? 2.281 -0.343 -10.951 1.00 85.12 103 VAL A N 1
ATOM 817 C CA . VAL A 1 103 ? 1.852 0.410 -9.751 1.00 85.12 103 VAL A CA 1
ATOM 818 C C . VAL A 1 103 ? 0.538 -0.124 -9.173 1.00 85.12 103 VAL A C 1
ATOM 820 O O . VAL A 1 103 ? 0.442 -0.317 -7.965 1.00 85.12 103 VAL A O 1
ATOM 823 N N . LEU A 1 104 ? -0.460 -0.409 -10.021 1.00 85.81 104 LEU A N 1
ATOM 824 C CA . LEU A 1 104 ? -1.780 -0.834 -9.542 1.00 85.81 104 LEU A CA 1
ATOM 825 C C . LEU A 1 104 ? -1.706 -2.205 -8.875 1.00 85.81 104 LEU A C 1
ATOM 827 O O . LEU A 1 104 ? -2.367 -2.438 -7.876 1.00 85.81 104 LEU A O 1
ATOM 831 N N . GLN A 1 105 ? -0.829 -3.076 -9.377 1.00 85.62 105 GLN A N 1
ATOM 832 C CA . GLN A 1 105 ? -0.635 -4.389 -8.784 1.00 85.62 105 GLN A CA 1
ATOM 833 C C . GLN A 1 105 ? 0.004 -4.277 -7.399 1.00 85.62 105 GLN A C 1
ATOM 835 O O . GLN A 1 105 ? -0.426 -4.946 -6.469 1.00 85.62 105 GLN A O 1
ATOM 840 N N . VAL A 1 106 ? 1.009 -3.408 -7.255 1.00 89.12 106 VAL A N 1
ATOM 841 C CA . VAL A 1 106 ? 1.626 -3.131 -5.952 1.00 89.12 106 VAL A CA 1
ATOM 842 C C . VAL A 1 106 ? 0.583 -2.596 -4.968 1.00 89.12 106 VAL A C 1
ATOM 844 O O . VAL A 1 106 ? 0.590 -2.977 -3.803 1.00 89.12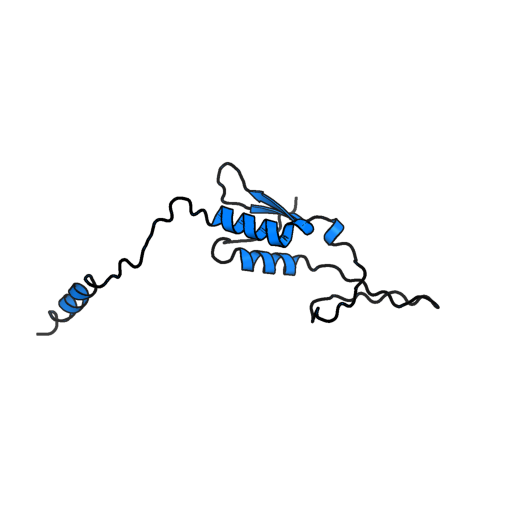 106 VAL A O 1
ATOM 847 N N . MET A 1 107 ? -0.338 -1.748 -5.428 1.00 89.81 107 MET A N 1
ATOM 848 C CA . MET A 1 107 ? -1.428 -1.253 -4.586 1.00 89.81 107 MET A CA 1
ATOM 849 C C . MET A 1 107 ? -2.437 -2.331 -4.204 1.00 89.81 107 MET A C 1
ATOM 851 O O . MET A 1 107 ? -2.903 -2.331 -3.068 1.00 89.81 107 MET A O 1
ATOM 855 N N . ASP A 1 108 ? -2.777 -3.240 -5.113 1.00 89.56 108 ASP A N 1
ATOM 856 C CA . ASP A 1 108 ? -3.657 -4.365 -4.791 1.00 89.56 108 ASP A CA 1
ATOM 857 C C . ASP A 1 108 ? -3.003 -5.296 -3.765 1.00 89.56 108 ASP A C 1
ATOM 859 O O . ASP A 1 108 ? -3.640 -5.659 -2.777 1.00 89.56 108 ASP A O 1
ATOM 863 N N . ASP A 1 109 ? -1.704 -5.567 -3.912 1.00 91.31 109 ASP A N 1
ATOM 864 C CA . ASP A 1 109 ? -0.935 -6.330 -2.928 1.00 91.31 109 ASP A CA 1
ATOM 865 C C . ASP A 1 109 ? -0.895 -5.591 -1.557 1.00 91.31 109 ASP A C 1
ATOM 867 O O . ASP A 1 109 ? -0.965 -6.218 -0.499 1.00 91.31 109 ASP A O 1
ATOM 871 N N . MET A 1 110 ? -0.832 -4.249 -1.534 1.00 91.88 110 MET A N 1
ATOM 872 C CA . MET A 1 110 ? -0.944 -3.457 -0.292 1.00 91.88 110 MET A CA 1
ATOM 873 C C . MET A 1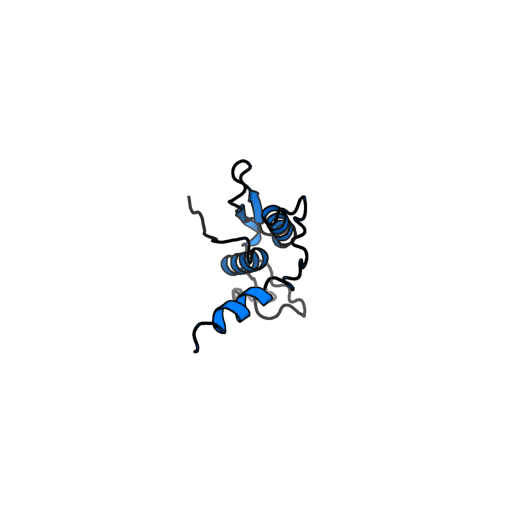 110 ? -2.346 -3.540 0.335 1.00 91.88 110 MET A C 1
ATOM 875 O O . MET A 1 110 ? -2.460 -3.621 1.560 1.00 91.88 110 MET A O 1
ATOM 879 N N . ARG A 1 111 ? -3.411 -3.528 -0.478 1.00 91.31 111 ARG A N 1
ATOM 880 C CA . ARG A 1 111 ? -4.802 -3.680 -0.007 1.00 91.31 111 ARG A CA 1
ATOM 881 C C . ARG A 1 111 ? -5.040 -5.048 0.617 1.00 91.31 111 ARG A C 1
ATOM 883 O O . ARG A 1 111 ? -5.773 -5.132 1.596 1.00 91.31 111 ARG A O 1
ATOM 890 N N . GLU A 1 112 ? -4.413 -6.089 0.078 1.00 92.44 112 GLU A N 1
ATOM 891 C CA . GLU A 1 112 ? -4.484 -7.440 0.636 1.00 92.44 112 GLU A CA 1
ATOM 892 C C . GLU A 1 112 ? -3.866 -7.503 2.042 1.00 92.44 112 GLU A C 1
ATOM 894 O O . GLU A 1 112 ? -4.489 -8.035 2.957 1.00 92.44 112 GLU A O 1
ATOM 899 N N . ILE A 1 113 ? -2.696 -6.886 2.258 1.00 91.75 113 ILE A N 1
ATOM 900 C CA . ILE A 1 113 ? -2.094 -6.785 3.604 1.00 91.75 113 ILE A CA 1
ATOM 901 C C . ILE A 1 113 ? -2.972 -5.953 4.542 1.00 91.75 113 ILE A C 1
ATOM 903 O O . ILE A 1 113 ? -3.124 -6.287 5.715 1.00 91.75 113 ILE A O 1
ATOM 907 N N . GLY A 1 114 ? -3.558 -4.875 4.025 1.00 90.44 114 GLY A N 1
ATOM 908 C CA . GLY A 1 114 ? -4.464 -4.012 4.774 1.00 90.44 114 GLY A CA 1
ATOM 909 C C . GLY A 1 114 ? -5.881 -4.560 4.944 1.00 90.44 114 GLY A C 1
ATOM 910 O O . GLY A 1 114 ? -6.739 -3.824 5.436 1.00 90.44 114 GLY A O 1
ATOM 911 N N . ALA A 1 115 ? -6.165 -5.799 4.532 1.00 89.94 115 ALA A N 1
ATOM 912 C CA . ALA A 1 115 ? -7.516 -6.343 4.541 1.00 89.94 115 ALA A CA 1
ATOM 913 C C . ALA A 1 115 ? -8.124 -6.317 5.953 1.00 89.94 115 ALA A C 1
ATOM 915 O O . ALA A 1 115 ? -7.549 -6.816 6.917 1.00 89.94 115 ALA A O 1
ATOM 916 N N . GLY A 1 116 ? -9.310 -5.716 6.073 1.00 85.69 116 GLY A N 1
ATOM 917 C CA . GLY A 1 116 ? -10.005 -5.550 7.354 1.00 85.69 116 GLY A CA 1
ATOM 918 C C . GLY A 1 116 ? -9.567 -4.336 8.183 1.00 85.69 116 GLY A C 1
ATOM 919 O O . GLY A 1 116 ? -10.205 -4.059 9.195 1.00 85.69 116 GLY A O 1
ATOM 920 N N . VAL A 1 117 ? -8.538 -3.596 7.751 1.00 88.19 117 VAL A N 1
ATOM 921 C CA . VAL A 1 117 ? -8.091 -2.332 8.374 1.00 88.19 117 VAL A CA 1
ATOM 922 C C . VAL A 1 117 ? -8.251 -1.152 7.410 1.00 88.19 117 VAL A C 1
ATOM 924 O O . VAL A 1 117 ? -8.674 -0.070 7.807 1.00 88.19 117 VAL A O 1
ATOM 927 N N . VAL A 1 118 ? -7.941 -1.355 6.128 1.00 87.19 118 VAL A N 1
ATOM 928 C CA . VAL A 1 118 ? -7.998 -0.323 5.088 1.00 87.19 118 VAL A CA 1
ATOM 929 C C . VAL A 1 118 ? -9.375 -0.313 4.427 1.00 87.19 118 VAL A C 1
ATOM 931 O O . VAL A 1 118 ? -9.773 -1.283 3.787 1.00 87.19 118 VAL A O 1
ATOM 934 N N . ASN A 1 119 ? -10.080 0.815 4.533 1.00 85.38 119 ASN A N 1
ATOM 935 C CA . ASN A 1 119 ? -11.399 1.003 3.916 1.00 85.38 119 ASN A CA 1
ATOM 936 C C . ASN A 1 119 ? -11.315 1.475 2.458 1.00 85.38 119 ASN A C 1
ATOM 938 O O . ASN A 1 119 ? -12.119 1.075 1.617 1.00 85.38 119 ASN A O 1
ATOM 942 N N . HIS A 1 120 ? -10.357 2.353 2.152 1.00 85.88 120 HIS A N 1
ATOM 943 C CA . HIS A 1 120 ? -10.203 2.943 0.828 1.00 85.88 120 HIS A CA 1
ATOM 944 C C . HIS A 1 120 ? -8.732 3.236 0.522 1.00 85.88 120 HIS A C 1
ATOM 946 O O . HIS A 1 120 ? -7.961 3.568 1.418 1.00 85.88 120 HIS A O 1
ATOM 952 N N . ALA A 1 121 ? -8.349 3.129 -0.751 1.00 86.31 121 ALA A N 1
ATOM 953 C CA . ALA A 1 121 ? -7.020 3.497 -1.227 1.00 86.31 121 ALA A CA 1
ATOM 954 C C . ALA A 1 121 ? -7.136 4.172 -2.594 1.00 86.31 121 ALA A C 1
ATOM 956 O O . ALA A 1 121 ? -7.622 3.556 -3.551 1.00 86.31 121 ALA A O 1
ATOM 957 N N . GLN A 1 122 ? -6.658 5.412 -2.668 1.00 87.56 122 GLN A N 1
ATOM 958 C CA . GLN A 1 122 ? -6.748 6.286 -3.834 1.00 87.56 122 GLN A CA 1
ATOM 959 C C . GLN A 1 122 ? -5.401 6.937 -4.140 1.00 87.56 122 GLN A C 1
ATOM 961 O O . GLN A 1 122 ? -4.567 7.116 -3.253 1.00 87.56 122 GLN A O 1
ATOM 966 N N . PHE A 1 123 ? -5.214 7.330 -5.397 1.00 86.50 123 PHE A N 1
ATOM 967 C CA . PHE A 1 123 ? -4.104 8.193 -5.774 1.00 86.50 123 PHE A CA 1
ATOM 968 C C . PHE A 1 123 ? -4.424 9.635 -5.410 1.00 86.50 123 PHE A C 1
ATOM 970 O O . PHE A 1 123 ? -5.527 10.115 -5.664 1.00 86.50 123 PHE A O 1
ATOM 977 N N . VAL A 1 124 ? -3.434 10.328 -4.861 1.00 82.44 124 VAL A N 1
ATOM 978 C CA . VAL A 1 124 ? -3.498 11.771 -4.651 1.00 82.44 124 VAL A CA 1
ATOM 979 C C . VAL A 1 124 ? -2.600 12.410 -5.699 1.00 82.44 124 VAL A C 1
ATOM 981 O O . VAL A 1 124 ? -1.388 12.197 -5.697 1.00 82.44 124 VAL A O 1
ATOM 984 N N . THR A 1 125 ? -3.200 13.145 -6.629 1.00 72.06 125 THR A N 1
ATOM 985 C CA . THR A 1 125 ? -2.480 13.978 -7.598 1.00 72.06 125 THR A CA 1
ATOM 986 C C . THR A 1 125 ? -2.536 15.422 -7.118 1.00 72.06 125 THR A C 1
ATOM 988 O O . THR A 1 125 ? -3.621 15.894 -6.778 1.00 72.06 125 THR A O 1
ATOM 991 N N . SER A 1 126 ? -1.384 16.092 -7.062 1.00 55.69 126 SER A N 1
ATOM 992 C CA . SER A 1 126 ? -1.313 17.532 -6.783 1.00 55.69 126 SER A CA 1
ATOM 993 C C . SER A 1 126 ? -1.640 18.370 -8.013 1.00 55.69 126 SER A C 1
ATOM 995 O O . SER A 1 126 ? -1.514 17.843 -9.142 1.00 55.69 126 SER A O 1
#

Sequence (126 aa):
LVQNQIARSYANVGKHARKSSIQTLVGFDPVRDCLQALRQRFHEVALFFMDALENDVILVVFRPAFFLPQPLVRTAGVGDRLVVTPAAKTKNKKRESFHVPHVLQVMDDMREIGAGVVNHAQFVTS

Foldseek 3Di:
DPPPPVVVVVVPVVPPPPPPDPPVPVPDDVLVVLQVVCCVVQVVFWDWDADPPPRQDIDIGGDVVLQDWDFDDDDPPPPDQFPWDFDDDDPDDDGTTTGGDDPVVSVVVSCVSCPPPDPDDDDDDD

Secondary structure (DSSP, 8-state):
--STTHHHHHHTGGG----------TT--HHHHHHHHHHHHHTTTEEEEE-TTT---EEEEE-GGGGS-EE----TT--S----BPPP--TTS----EE---HHHHHHHHHHHTTTT---------

Radius of gyration: 25.46 Å; chains: 1; bounding box: 77×40×64 Å

pLDDT: mean 71.78, std 18.49, range [41.84, 95.12]